Protein AF-A0A945W5Y9-F1 (afdb_monomer)

Sequence (93 aa):
MLKFSEVYKNASGAWTLRHISVNTGNITTVRENTVVANLISEGQSELPSGANRFCTIVIQAGGTVSEVVVVGGLTEVEMLVKGASKRRGVLLG

Structure (mmCIF, N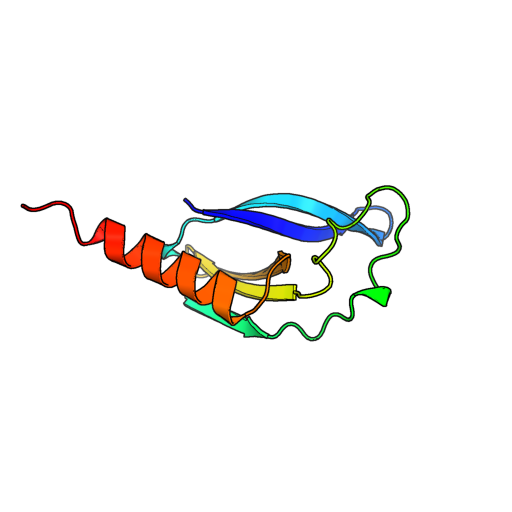/CA/C/O backbone):
data_AF-A0A945W5Y9-F1
#
_entry.id   AF-A0A945W5Y9-F1
#
loop_
_atom_site.group_PDB
_atom_site.id
_atom_site.type_symbol
_atom_site.label_atom_id
_atom_site.label_alt_id
_atom_site.label_comp_id
_atom_site.label_asym_id
_atom_site.label_entity_id
_atom_site.label_seq_id
_atom_site.pdbx_PDB_ins_code
_atom_site.Cartn_x
_atom_site.Cartn_y
_atom_site.Cartn_z
_atom_site.occupancy
_atom_site.B_iso_or_equiv
_atom_site.auth_seq_id
_atom_site.auth_comp_id
_atom_site.auth_asym_id
_atom_site.auth_atom_id
_atom_site.pdbx_PDB_model_num
ATOM 1 N N . MET A 1 1 ? -0.329 -4.865 13.234 1.00 84.44 1 MET A N 1
ATOM 2 C CA . MET A 1 1 ? 0.107 -4.104 12.040 1.00 84.44 1 MET A CA 1
ATOM 3 C C . MET A 1 1 ? 0.036 -5.041 10.846 1.00 84.44 1 MET A C 1
ATOM 5 O O . MET A 1 1 ? 0.295 -6.223 11.045 1.00 84.44 1 MET A O 1
ATOM 9 N N . LEU A 1 2 ? -0.343 -4.555 9.663 1.00 88.12 2 LEU A N 1
ATOM 10 C CA . LEU A 1 2 ? -0.309 -5.340 8.422 1.00 88.12 2 LEU A CA 1
ATOM 11 C C . LEU A 1 2 ? 1.006 -5.094 7.686 1.00 88.12 2 LEU A C 1
ATOM 13 O O . LEU A 1 2 ? 1.523 -3.980 7.723 1.00 88.12 2 LEU A O 1
ATOM 17 N N . LYS A 1 3 ? 1.539 -6.132 7.040 1.00 90.19 3 LYS A N 1
ATOM 18 C CA . LYS A 1 3 ? 2.741 -6.041 6.210 1.00 90.19 3 LYS A CA 1
ATOM 19 C C . LYS A 1 3 ? 2.332 -5.964 4.745 1.00 90.19 3 LYS A C 1
ATOM 21 O O . LYS A 1 3 ? 1.491 -6.748 4.317 1.00 90.19 3 LYS A O 1
ATOM 26 N N . PHE A 1 4 ? 2.945 -5.052 4.005 1.00 89.25 4 PHE A N 1
ATOM 27 C CA . PHE A 1 4 ? 2.735 -4.887 2.571 1.00 89.25 4 PHE A CA 1
ATOM 28 C C . PHE A 1 4 ? 4.078 -4.808 1.848 1.00 89.25 4 PHE A C 1
ATOM 30 O O . PHE A 1 4 ? 5.096 -4.451 2.448 1.00 89.25 4 PHE A O 1
ATOM 37 N N . SER A 1 5 ? 4.067 -5.113 0.554 1.00 87.75 5 SER A N 1
ATOM 38 C CA . SER A 1 5 ? 5.157 -4.763 -0.354 1.00 87.75 5 SER A CA 1
ATOM 39 C C . SER A 1 5 ? 4.806 -3.435 -1.011 1.00 87.75 5 SER A C 1
ATOM 41 O O . SER A 1 5 ? 3.835 -3.361 -1.759 1.00 87.75 5 SER A O 1
ATOM 43 N N . GLU A 1 6 ? 5.551 -2.387 -0.684 1.00 88.50 6 GLU A N 1
ATOM 44 C CA . GLU A 1 6 ? 5.397 -1.056 -1.261 1.00 88.50 6 GLU A CA 1
ATOM 45 C C . GLU A 1 6 ? 6.206 -0.929 -2.547 1.00 88.50 6 GLU A C 1
ATOM 47 O O . GLU A 1 6 ? 7.366 -1.342 -2.597 1.00 88.50 6 GLU A O 1
ATOM 52 N N . VAL A 1 7 ? 5.607 -0.288 -3.546 1.00 86.56 7 VAL A N 1
ATOM 53 C CA . VAL A 1 7 ? 6.293 0.188 -4.747 1.00 86.56 7 VAL A CA 1
ATOM 54 C C . VAL A 1 7 ? 6.707 1.640 -4.525 1.00 86.56 7 VAL A C 1
ATOM 56 O O . VAL A 1 7 ? 5.862 2.495 -4.264 1.00 86.56 7 VAL A O 1
ATOM 59 N N . TYR A 1 8 ? 7.996 1.944 -4.661 1.00 85.38 8 TYR A N 1
ATOM 60 C CA . TYR A 1 8 ? 8.519 3.303 -4.500 1.00 85.38 8 TYR A CA 1
ATOM 61 C C . TYR A 1 8 ? 9.653 3.584 -5.490 1.00 85.38 8 TYR A C 1
ATOM 63 O O . TYR A 1 8 ? 10.241 2.659 -6.050 1.00 85.38 8 TYR A O 1
ATOM 71 N N . LYS A 1 9 ? 9.978 4.864 -5.707 1.00 83.31 9 LYS A N 1
ATOM 72 C CA . LYS A 1 9 ? 11.195 5.256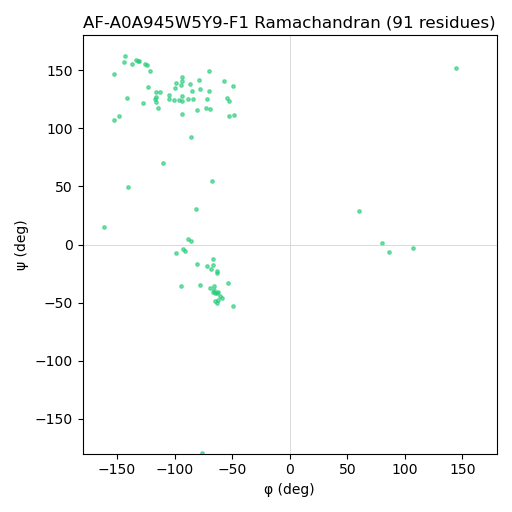 -6.430 1.00 83.31 9 LYS A CA 1
ATOM 73 C C . LYS A 1 9 ? 12.357 5.379 -5.455 1.00 83.31 9 LYS A C 1
ATOM 75 O O . LYS A 1 9 ? 12.264 6.115 -4.473 1.00 83.31 9 LYS A O 1
ATOM 80 N N . ASN A 1 10 ? 13.443 4.667 -5.723 1.00 84.56 10 ASN A N 1
ATOM 81 C CA . ASN A 1 10 ? 14.667 4.779 -4.941 1.00 84.56 10 ASN A CA 1
ATOM 82 C C . ASN A 1 10 ? 15.448 6.066 -5.299 1.00 84.56 10 ASN A C 1
ATOM 84 O O . ASN A 1 10 ? 15.034 6.852 -6.153 1.00 84.56 10 ASN A O 1
ATOM 88 N N . ALA A 1 11 ? 16.598 6.281 -4.655 1.00 86.75 11 ALA A N 1
ATOM 89 C CA . ALA A 1 11 ? 17.424 7.471 -4.877 1.00 86.75 11 ALA A CA 1
ATOM 90 C C . ALA A 1 11 ? 17.977 7.594 -6.312 1.00 86.75 11 ALA A C 1
ATOM 92 O O . ALA A 1 11 ? 18.276 8.702 -6.745 1.00 86.75 11 ALA A O 1
ATOM 93 N N . SER A 1 12 ? 18.087 6.489 -7.061 1.00 84.56 12 SER A N 1
ATOM 94 C CA . SER A 1 12 ? 18.489 6.510 -8.474 1.00 84.56 12 SER A CA 1
ATOM 95 C C . SER A 1 12 ? 17.314 6.736 -9.432 1.00 84.56 12 SER A C 1
ATOM 97 O O . SER A 1 12 ? 17.501 6.732 -10.646 1.00 84.56 12 SER A O 1
ATOM 99 N N . GLY A 1 13 ? 16.101 6.943 -8.908 1.00 80.75 13 GLY A N 1
ATOM 100 C CA . GLY A 1 13 ? 14.886 7.151 -9.694 1.00 80.75 13 GLY A CA 1
ATOM 101 C C . GLY A 1 13 ? 14.263 5.865 -10.240 1.00 80.75 13 GLY A C 1
ATOM 102 O O . GLY A 1 13 ? 13.226 5.938 -10.903 1.00 80.75 13 GLY A O 1
ATOM 103 N N . ALA A 1 14 ? 14.847 4.700 -9.945 1.00 78.62 14 ALA A N 1
ATOM 104 C CA . ALA A 1 14 ? 14.308 3.410 -10.347 1.00 78.62 14 ALA A CA 1
ATOM 105 C C . ALA A 1 14 ? 13.150 2.993 -9.431 1.00 78.62 14 ALA A C 1
ATOM 107 O O . ALA A 1 14 ? 13.192 3.192 -8.214 1.00 78.62 14 ALA A O 1
ATOM 108 N N . TRP A 1 15 ? 12.117 2.388 -10.017 1.00 78.19 15 TRP A N 1
ATOM 109 C CA . TRP A 1 15 ? 11.048 1.755 -9.253 1.00 78.19 15 TRP A CA 1
ATOM 110 C C . TRP A 1 15 ? 11.572 0.489 -8.578 1.00 78.19 15 TRP A C 1
ATOM 112 O O . TRP A 1 15 ? 12.274 -0.317 -9.183 1.00 78.19 15 TRP A O 1
ATOM 122 N N . THR A 1 16 ? 11.279 0.332 -7.295 1.00 79.69 16 THR A N 1
ATOM 123 C CA . THR A 1 16 ? 11.779 -0.762 -6.462 1.00 79.69 16 THR A CA 1
ATOM 124 C C . THR A 1 16 ? 10.698 -1.178 -5.470 1.00 79.69 16 THR A C 1
ATOM 126 O O . THR A 1 16 ? 9.790 -0.404 -5.153 1.00 79.69 16 THR A O 1
ATOM 129 N N . LEU A 1 17 ? 10.796 -2.414 -4.986 1.00 83.62 17 LEU A N 1
ATOM 130 C CA . LEU A 1 17 ? 9.940 -2.946 -3.935 1.00 83.62 17 LEU A CA 1
ATOM 131 C C . LEU A 1 17 ? 10.642 -2.871 -2.581 1.00 83.62 17 LEU A C 1
ATOM 133 O O . LEU A 1 17 ? 11.823 -3.194 -2.463 1.00 83.62 17 LEU A O 1
ATOM 137 N N . ARG A 1 18 ? 9.903 -2.506 -1.536 1.00 85.81 18 ARG A N 1
ATOM 138 C CA . ARG A 1 18 ? 10.342 -2.695 -0.147 1.00 85.81 18 ARG A CA 1
ATOM 139 C C . ARG A 1 18 ? 9.208 -3.217 0.715 1.00 85.81 18 ARG A C 1
ATOM 141 O O . ARG A 1 18 ? 8.038 -2.978 0.435 1.00 85.81 18 ARG A O 1
ATOM 148 N N . HIS A 1 19 ? 9.551 -3.896 1.800 1.00 89.62 19 HIS A N 1
ATOM 149 C CA . HIS A 1 19 ? 8.558 -4.312 2.781 1.00 89.62 19 HIS A CA 1
ATOM 150 C C . HIS A 1 19 ? 8.279 -3.190 3.772 1.00 89.62 19 HIS A C 1
ATOM 152 O O . HIS A 1 19 ? 9.197 -2.618 4.358 1.00 89.62 19 HIS A O 1
ATOM 158 N N . ILE A 1 20 ? 6.999 -2.929 4.004 1.00 89.62 20 ILE A N 1
ATOM 159 C CA . ILE A 1 20 ? 6.537 -1.971 5.001 1.00 89.62 20 ILE A CA 1
ATOM 160 C C . ILE A 1 20 ? 5.553 -2.617 5.964 1.00 89.62 20 ILE A C 1
ATOM 162 O O . ILE A 1 20 ? 4.877 -3.594 5.641 1.00 89.62 20 ILE A O 1
ATOM 166 N N . SER A 1 21 ? 5.461 -2.049 7.164 1.00 91.75 21 SER A N 1
ATOM 167 C CA . SER A 1 21 ? 4.434 -2.391 8.145 1.00 91.75 21 SER A CA 1
ATOM 168 C C . SER A 1 21 ? 3.558 -1.174 8.397 1.00 91.75 21 SER A C 1
ATOM 170 O O . SER A 1 21 ? 4.053 -0.127 8.800 1.00 91.75 21 SER A O 1
ATOM 172 N N . VAL A 1 22 ? 2.254 -1.318 8.184 1.00 89.56 22 VAL A N 1
ATOM 173 C CA . VAL A 1 22 ? 1.275 -0.244 8.353 1.00 89.56 22 VAL A CA 1
ATOM 174 C C . VAL A 1 22 ? 0.354 -0.573 9.526 1.00 89.56 22 VAL A C 1
ATOM 176 O O . VAL A 1 22 ? -0.183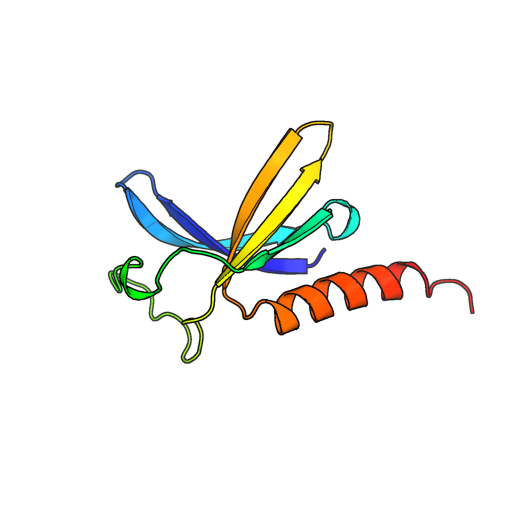 -1.681 9.654 1.00 89.56 22 VAL A O 1
ATOM 179 N N . ASN A 1 23 ? 0.164 0.394 10.425 1.00 89.50 23 ASN A N 1
ATOM 180 C CA . ASN A 1 23 ? -0.857 0.289 11.462 1.00 89.50 23 ASN A CA 1
ATOM 181 C C . ASN A 1 23 ? -2.231 0.479 10.817 1.00 89.50 23 ASN A C 1
ATOM 183 O O . ASN A 1 23 ? -2.533 1.551 10.306 1.00 89.50 23 ASN A O 1
ATOM 187 N N . THR A 1 24 ? -3.077 -0.547 10.872 1.00 85.31 24 THR A N 1
ATOM 188 C CA . THR A 1 24 ? -4.400 -0.527 10.236 1.00 85.31 24 THR A CA 1
ATOM 189 C C . THR A 1 24 ? -5.335 0.524 10.804 1.00 85.31 24 THR A C 1
ATOM 191 O O . THR A 1 24 ? -6.209 0.984 10.087 1.00 85.31 24 THR A O 1
ATOM 194 N N . GLY A 1 25 ? -5.120 0.952 12.053 1.00 85.25 25 GLY A N 1
ATOM 195 C CA . GLY A 1 25 ? -5.869 2.066 12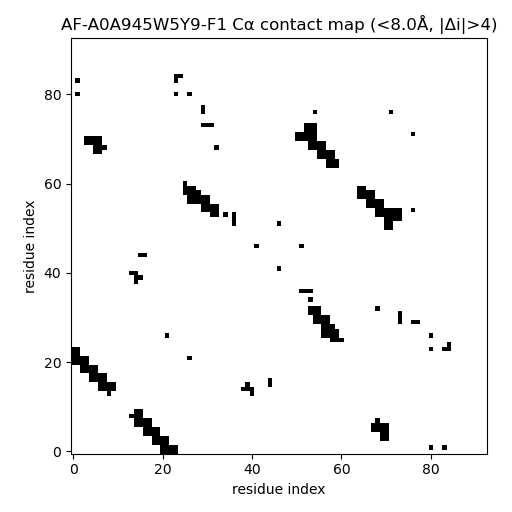.643 1.00 85.25 25 GLY A CA 1
ATOM 196 C C . GLY A 1 25 ? -5.590 3.419 11.981 1.00 85.25 25 GLY A C 1
ATOM 197 O O . GLY A 1 25 ? -6.385 4.332 12.140 1.00 85.25 25 GLY A O 1
ATOM 198 N N . ASN A 1 26 ? -4.492 3.534 11.228 1.00 89.44 26 ASN A N 1
ATOM 199 C CA . ASN A 1 26 ? -4.128 4.750 10.506 1.00 89.44 26 ASN A CA 1
ATOM 200 C C . ASN A 1 26 ? -4.533 4.679 9.026 1.00 89.44 26 ASN A C 1
ATOM 202 O O . ASN A 1 26 ? -4.369 5.660 8.314 1.00 89.44 26 ASN A O 1
ATOM 206 N N . ILE A 1 27 ? -5.013 3.529 8.538 1.00 90.25 27 ILE A N 1
ATOM 207 C CA . ILE A 1 27 ? -5.455 3.383 7.148 1.00 90.25 27 ILE A CA 1
ATOM 208 C C . ILE A 1 27 ? -6.866 3.950 7.044 1.00 90.25 27 ILE A C 1
ATOM 210 O O . ILE A 1 27 ? -7.796 3.410 7.640 1.00 90.25 27 ILE A O 1
ATOM 214 N N . THR A 1 28 ? -7.026 5.022 6.277 1.00 89.88 28 THR A N 1
ATOM 215 C CA . THR A 1 28 ? -8.322 5.685 6.093 1.00 89.88 28 THR A CA 1
ATOM 216 C C . THR A 1 28 ? -9.045 5.179 4.856 1.00 89.88 28 THR A C 1
ATOM 218 O O . THR A 1 28 ? -10.268 5.062 4.849 1.00 89.88 28 THR A O 1
ATOM 221 N N . THR A 1 29 ? -8.312 4.871 3.787 1.00 90.94 29 THR A N 1
ATOM 222 C CA . THR A 1 29 ? -8.894 4.444 2.511 1.00 90.94 29 THR A CA 1
ATOM 223 C C . THR A 1 29 ? -7.922 3.548 1.752 1.00 90.94 29 THR A C 1
ATOM 225 O O . THR A 1 29 ? -6.708 3.733 1.821 1.00 90.94 29 THR A O 1
ATOM 228 N N . VAL A 1 30 ? -8.463 2.584 1.010 1.00 90.75 30 VAL A N 1
ATOM 229 C CA . VAL A 1 30 ? -7.748 1.848 -0.037 1.00 90.75 30 VAL A CA 1
ATOM 230 C C . VAL A 1 30 ? -8.446 2.194 -1.343 1.00 90.75 30 VAL A C 1
ATOM 232 O O . VAL A 1 30 ? -9.672 2.166 -1.400 1.00 90.75 30 VAL A O 1
ATOM 235 N N . ARG A 1 31 ? -7.693 2.572 -2.371 1.00 91.06 31 ARG A N 1
ATOM 236 C CA . ARG A 1 31 ? -8.245 2.918 -3.683 1.00 91.06 31 ARG A CA 1
ATOM 237 C C . ARG A 1 31 ? -7.460 2.248 -4.794 1.00 91.06 31 ARG A C 1
ATOM 239 O O . ARG A 1 31 ? -6.313 1.842 -4.598 1.00 91.06 31 ARG A O 1
ATOM 246 N N . GLU A 1 32 ? -8.088 2.126 -5.954 1.00 86.06 32 GLU A N 1
ATOM 247 C CA . GLU A 1 32 ? -7.418 1.621 -7.146 1.00 86.06 32 GLU A CA 1
ATOM 248 C C . GLU A 1 32 ? -6.195 2.483 -7.474 1.00 86.06 32 GLU A C 1
ATOM 250 O O . GLU A 1 32 ? -6.200 3.705 -7.285 1.00 86.06 32 GLU A O 1
ATOM 255 N N . ASN A 1 33 ? -5.121 1.827 -7.903 1.00 80.00 33 ASN A N 1
ATOM 256 C CA . ASN A 1 33 ? -3.919 2.522 -8.318 1.00 80.00 33 ASN A CA 1
ATOM 257 C C . ASN A 1 33 ? -3.936 2.752 -9.828 1.00 80.00 33 ASN A C 1
ATOM 259 O O . ASN A 1 33 ? -4.317 1.871 -10.591 1.00 80.00 33 ASN A O 1
ATOM 263 N N . THR A 1 34 ? -3.476 3.923 -10.253 1.00 67.62 34 THR A N 1
ATOM 264 C CA . THR A 1 34 ? -3.319 4.287 -11.665 1.00 67.62 34 THR A CA 1
ATOM 265 C C . THR A 1 34 ? -1.929 3.956 -12.224 1.00 67.62 34 THR A C 1
ATOM 267 O O . THR A 1 34 ? -1.693 4.114 -13.420 1.00 67.62 34 THR A O 1
ATOM 270 N N . VAL A 1 35 ? -0.993 3.499 -11.384 1.00 66.56 35 VAL A N 1
ATOM 271 C CA . VAL A 1 35 ? 0.344 3.046 -11.779 1.00 66.56 35 VAL A CA 1
ATOM 272 C C . VAL A 1 35 ? 0.216 1.742 -12.554 1.00 66.56 35 VAL A C 1
ATOM 274 O O . VAL A 1 35 ? -0.210 0.711 -12.032 1.00 66.56 35 VAL A O 1
ATOM 277 N N . VAL A 1 36 ? 0.620 1.799 -13.818 1.00 62.69 36 VAL A N 1
ATOM 278 C CA . VAL A 1 36 ? 0.625 0.649 -14.716 1.00 62.69 36 VAL A CA 1
ATOM 279 C C . VAL A 1 36 ? 1.837 -0.230 -14.400 1.00 62.69 36 VAL A C 1
ATOM 281 O O . VAL A 1 36 ? 2.952 0.271 -14.262 1.00 62.69 36 VAL A O 1
ATOM 284 N N . ALA A 1 37 ? 1.629 -1.546 -14.298 1.00 62.78 37 ALA A N 1
ATOM 285 C CA . ALA A 1 37 ? 2.664 -2.518 -13.927 1.00 62.78 37 ALA A CA 1
ATOM 286 C C . ALA A 1 37 ? 3.930 -2.445 -14.796 1.00 62.78 37 ALA A C 1
ATOM 288 O O . ALA A 1 37 ? 5.032 -2.636 -14.296 1.00 62.78 37 ALA A O 1
ATOM 289 N N . ASN A 1 38 ? 3.773 -2.100 -16.077 1.00 59.03 38 ASN A N 1
ATOM 290 C CA . ASN A 1 38 ? 4.868 -1.942 -17.036 1.00 59.03 38 ASN A CA 1
ATOM 291 C C . ASN A 1 38 ? 5.808 -0.757 -16.733 1.00 59.03 38 ASN A C 1
ATOM 293 O O . ASN A 1 38 ? 6.873 -0.663 -17.337 1.00 59.03 38 ASN A O 1
ATOM 297 N N . LEU A 1 39 ? 5.427 0.151 -15.827 1.00 59.66 39 LEU A N 1
ATOM 298 C CA . LEU A 1 39 ? 6.280 1.248 -15.370 1.00 59.66 39 LEU A CA 1
ATOM 299 C C . LEU A 1 39 ? 7.283 0.788 -14.309 1.00 59.66 39 LEU A C 1
ATOM 301 O O . LEU A 1 39 ? 8.262 1.490 -14.066 1.00 59.66 39 LEU A O 1
ATOM 305 N N . ILE A 1 40 ? 7.070 -0.377 -13.693 1.00 63.97 40 ILE A N 1
ATOM 306 C CA . ILE A 1 40 ? 8.037 -0.996 -12.792 1.00 63.97 40 ILE A CA 1
ATOM 307 C C . ILE A 1 40 ? 8.995 -1.805 -13.665 1.00 63.97 40 ILE A C 1
ATOM 309 O O . ILE A 1 40 ? 8.718 -2.952 -14.000 1.00 63.97 40 ILE A O 1
ATOM 313 N N . SER A 1 41 ? 10.108 -1.190 -14.080 1.00 53.81 41 SER A N 1
ATOM 314 C CA . SER A 1 41 ? 11.173 -1.918 -14.777 1.00 53.81 41 SER A CA 1
ATOM 315 C C . SER A 1 41 ? 11.581 -3.138 -13.953 1.00 53.81 41 SER A C 1
ATOM 317 O O . SER A 1 41 ? 11.993 -2.987 -12.801 1.00 53.81 41 SER A O 1
ATOM 319 N N . GLU A 1 42 ? 11.504 -4.324 -14.564 1.00 52.78 42 GLU A N 1
ATOM 320 C CA . GLU A 1 42 ? 12.000 -5.614 -14.059 1.00 52.78 42 GLU A CA 1
ATOM 321 C C . GLU A 1 42 ? 13.539 -5.616 -13.999 1.00 52.78 42 GLU A C 1
ATOM 323 O O . GLU A 1 42 ? 14.226 -6.423 -14.613 1.00 52.78 42 GLU A O 1
ATOM 328 N N . GLY A 1 43 ? 14.108 -4.629 -13.310 1.00 46.41 43 GLY A N 1
ATOM 329 C CA . GLY A 1 43 ? 15.538 -4.382 -13.287 1.00 46.41 43 GLY A CA 1
ATOM 330 C C . GLY A 1 43 ? 16.296 -5.336 -12.380 1.00 46.41 43 GLY A C 1
ATOM 331 O O . GLY A 1 43 ? 17.416 -5.671 -12.729 1.00 46.41 43 GLY A O 1
ATOM 332 N N . GLN A 1 44 ? 15.731 -5.769 -11.244 1.00 47.69 44 GLN A N 1
ATOM 333 C CA . GLN A 1 44 ? 16.393 -6.678 -10.283 1.00 47.69 44 GLN A CA 1
ATOM 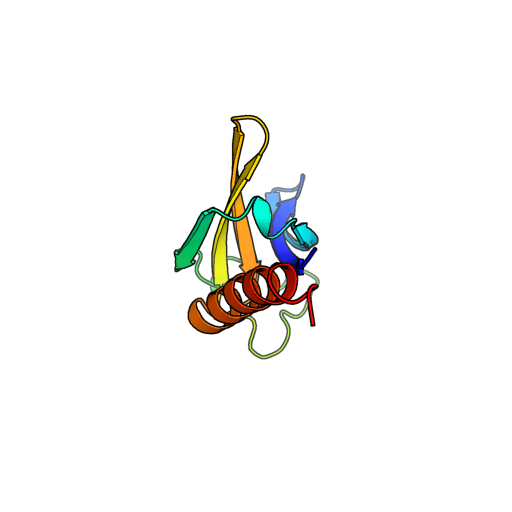334 C C . GLN A 1 44 ? 15.433 -7.397 -9.313 1.00 47.69 44 GLN A C 1
ATOM 336 O O . GLN A 1 44 ? 15.857 -7.928 -8.288 1.00 47.69 44 GLN A O 1
ATOM 341 N N . SER A 1 45 ? 14.126 -7.410 -9.563 1.00 49.06 45 SER A N 1
ATOM 342 C CA . SER A 1 45 ? 13.193 -8.129 -8.690 1.00 49.06 45 SER A CA 1
ATOM 343 C C . SER A 1 45 ? 12.033 -8.634 -9.521 1.00 49.06 45 SER A C 1
ATOM 345 O O . SER A 1 45 ? 11.237 -7.835 -10.005 1.00 49.06 45 SER A O 1
ATOM 347 N N . GLU A 1 46 ? 11.965 -9.952 -9.699 1.00 52.19 46 GLU A N 1
ATOM 348 C CA . GLU A 1 46 ? 10.767 -10.615 -10.200 1.00 52.19 46 GLU A CA 1
ATOM 349 C C . GLU A 1 46 ? 9.596 -10.158 -9.324 1.00 52.19 46 GLU A C 1
ATOM 351 O O . GLU A 1 46 ? 9.528 -10.451 -8.125 1.00 52.19 46 GLU A O 1
ATOM 356 N N . LEU A 1 47 ? 8.695 -9.367 -9.907 1.00 56.59 47 LEU A N 1
ATOM 357 C CA . LEU A 1 47 ? 7.380 -9.162 -9.326 1.00 56.59 47 LEU A CA 1
ATOM 358 C C . LEU A 1 47 ? 6.788 -10.568 -9.140 1.00 56.59 47 LEU A C 1
ATOM 360 O O . LEU A 1 47 ? 6.777 -11.335 -10.106 1.00 56.59 47 LEU A O 1
ATOM 364 N N . PRO A 1 48 ? 6.334 -10.949 -7.930 1.00 54.94 48 PRO A N 1
ATOM 365 C CA . PRO A 1 48 ? 5.744 -12.264 -7.722 1.00 54.94 48 PRO A CA 1
ATOM 366 C C . PRO A 1 48 ? 4.685 -12.520 -8.794 1.00 54.94 48 PRO A C 1
ATOM 368 O O . PRO A 1 48 ? 3.904 -11.619 -9.088 1.00 54.94 48 PRO A O 1
ATOM 371 N N . SER A 1 49 ? 4.645 -13.710 -9.393 1.00 47.22 49 SER A N 1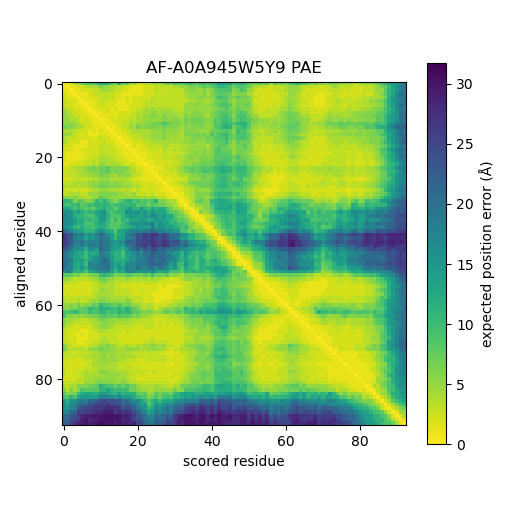
ATOM 372 C CA . SER A 1 49 ? 3.616 -14.062 -10.384 1.00 47.22 49 SER A CA 1
ATOM 373 C C . SER A 1 49 ? 2.218 -13.699 -9.838 1.00 47.22 49 SER A C 1
ATOM 375 O O . SER A 1 49 ? 1.770 -14.299 -8.861 1.00 47.22 49 SER A O 1
ATOM 377 N N . GLY A 1 50 ? 1.555 -12.695 -10.431 1.00 49.31 50 GLY A N 1
ATOM 378 C CA . GLY A 1 50 ? 0.287 -12.117 -9.943 1.00 49.31 50 GLY A CA 1
ATOM 379 C C . GL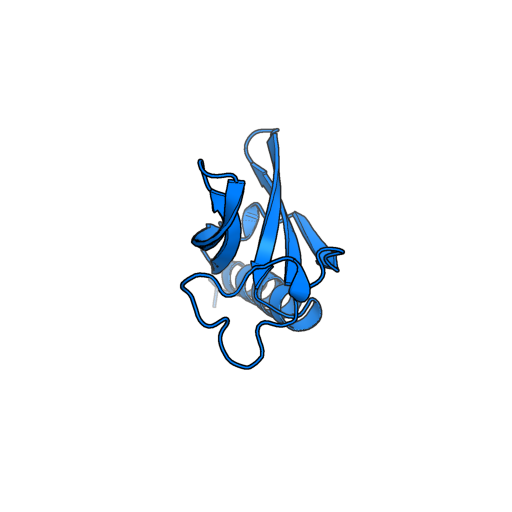Y A 1 50 ? 0.379 -10.713 -9.313 1.00 49.31 50 GLY A C 1
ATOM 380 O O . GLY A 1 50 ? -0.645 -10.115 -8.991 1.00 49.31 50 GLY A O 1
ATOM 381 N N . ALA A 1 51 ? 1.576 -10.137 -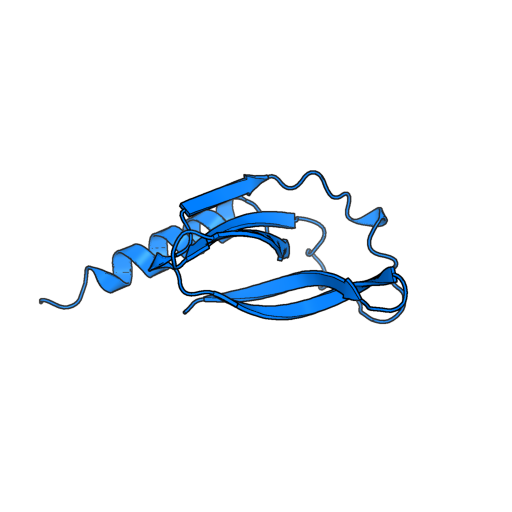9.186 1.00 57.66 51 ALA A N 1
ATOM 382 C CA . ALA A 1 51 ? 1.842 -8.777 -8.702 1.00 57.66 51 ALA A CA 1
ATOM 383 C C . ALA A 1 51 ? 1.659 -7.694 -9.787 1.00 57.66 51 ALA A C 1
ATOM 385 O O . ALA A 1 51 ? 2.310 -6.656 -9.771 1.00 57.66 51 ALA A O 1
ATOM 386 N N . ASN A 1 52 ? 0.755 -7.929 -10.737 1.00 63.47 52 ASN A N 1
ATOM 387 C CA . ASN A 1 52 ? 0.341 -6.974 -11.768 1.00 63.47 52 ASN A CA 1
ATOM 388 C C . ASN A 1 52 ? -0.829 -6.083 -11.319 1.00 63.47 52 ASN A C 1
ATOM 390 O O . ASN A 1 52 ? -1.361 -5.307 -12.113 1.00 63.47 52 ASN A O 1
ATOM 394 N N . ARG A 1 53 ? -1.254 -6.209 -10.060 1.00 76.19 53 ARG A N 1
ATOM 395 C CA . ARG A 1 53 ? -2.320 -5.414 -9.458 1.00 76.19 53 ARG A CA 1
ATOM 396 C C . ARG A 1 53 ? -1.737 -4.596 -8.320 1.00 76.19 53 ARG A C 1
ATOM 398 O O . ARG A 1 53 ? -1.116 -5.150 -7.414 1.00 76.19 53 ARG A O 1
ATOM 405 N N . PHE A 1 54 ? -1.953 -3.291 -8.384 1.00 83.94 54 PHE A N 1
ATOM 406 C CA . PHE A 1 54 ? -1.545 -2.355 -7.350 1.00 83.94 54 PHE A CA 1
ATOM 407 C C . PHE A 1 54 ? -2.768 -1.622 -6.824 1.00 83.94 54 PHE A C 1
ATOM 409 O O . PHE A 1 54 ? -3.718 -1.341 -7.557 1.00 83.94 54 PHE A O 1
ATOM 416 N N . CYS A 1 55 ? -2.711 -1.250 -5.555 1.00 88.94 55 CYS A N 1
ATOM 417 C CA . CYS A 1 55 ? -3.663 -0.328 -4.956 1.00 88.94 55 CYS A CA 1
ATOM 418 C C . CYS A 1 55 ? -2.903 0.748 -4.179 1.00 88.94 55 CYS A C 1
ATOM 420 O O . CYS A 1 55 ? -1.741 0.563 -3.804 1.00 88.94 55 CYS A O 1
ATOM 422 N N . THR A 1 56 ? -3.545 1.886 -3.957 1.00 92.56 56 THR A N 1
ATOM 423 C CA . THR A 1 56 ? -3.015 2.939 -3.092 1.00 92.56 56 THR A CA 1
ATOM 424 C C . THR A 1 56 ? -3.703 2.859 -1.744 1.00 92.56 56 THR A C 1
ATOM 426 O O . THR A 1 56 ? -4.928 2.936 -1.654 1.00 92.56 56 THR A O 1
ATOM 429 N N . ILE A 1 57 ? -2.908 2.739 -0.687 1.00 93.56 57 ILE A N 1
ATOM 430 C CA . ILE A 1 57 ? -3.359 2.879 0.690 1.00 93.56 57 ILE A CA 1
ATOM 431 C C . ILE A 1 57 ? -3.137 4.330 1.114 1.00 93.56 57 ILE A C 1
ATOM 433 O O . ILE A 1 57 ? -2.026 4.849 1.002 1.00 93.56 57 ILE A O 1
ATOM 437 N N . VAL A 1 58 ? -4.177 4.974 1.629 1.00 93.38 58 VAL A N 1
ATOM 438 C CA . VAL A 1 58 ? -4.089 6.294 2.256 1.00 93.38 58 VAL A CA 1
ATOM 439 C C . VAL A 1 58 ? -3.963 6.101 3.761 1.00 93.38 58 VAL A C 1
ATOM 441 O O . VAL A 1 58 ? -4.781 5.423 4.389 1.00 93.38 58 VAL A O 1
ATOM 444 N N . ILE A 1 59 ? -2.912 6.678 4.334 1.00 93.75 59 ILE A N 1
ATOM 445 C CA . ILE A 1 59 ? -2.578 6.588 5.751 1.00 93.75 59 ILE A CA 1
ATOM 446 C C . ILE A 1 59 ? -2.665 7.989 6.347 1.00 93.75 59 ILE A C 1
ATOM 448 O O . ILE A 1 59 ? -2.012 8.906 5.859 1.00 93.75 59 ILE A O 1
ATOM 452 N N . GLN A 1 60 ? -3.423 8.149 7.427 1.00 92.81 60 GLN A N 1
ATOM 453 C CA . GLN A 1 60 ? -3.477 9.377 8.208 1.00 92.81 60 GLN A CA 1
ATOM 454 C C . GLN A 1 60 ? -2.908 9.124 9.605 1.00 92.81 60 GLN A C 1
ATOM 456 O O . GLN A 1 60 ? -3.443 8.324 10.373 1.00 92.81 60 GLN A O 1
ATOM 461 N N . ALA A 1 61 ? -1.813 9.801 9.943 1.00 87.00 61 ALA A N 1
ATOM 462 C CA . ALA A 1 61 ? -1.161 9.684 11.244 1.00 87.00 61 ALA A CA 1
ATOM 463 C C . ALA A 1 61 ? -0.661 11.055 11.711 1.00 87.00 61 ALA A C 1
ATOM 465 O O . ALA A 1 61 ? 0.059 11.731 10.984 1.00 87.00 61 ALA A O 1
ATOM 466 N N . GLY A 1 62 ? -1.054 11.476 12.918 1.00 83.75 62 GLY A N 1
ATOM 467 C CA . GLY A 1 62 ? -0.562 12.725 13.519 1.00 83.75 62 GLY A CA 1
ATOM 468 C C . GLY A 1 62 ? -0.861 13.994 12.709 1.00 83.75 62 GLY A C 1
ATOM 469 O O . GLY A 1 62 ? -0.089 14.941 12.767 1.00 83.75 62 GLY A O 1
ATOM 470 N N . GLY A 1 63 ? -1.946 14.009 11.926 1.00 86.00 63 GLY A N 1
ATOM 471 C CA . GLY A 1 63 ? -2.308 15.134 11.052 1.00 86.00 63 GLY A CA 1
ATOM 472 C C . GLY A 1 63 ? -1.663 15.105 9.661 1.00 86.00 63 GLY A C 1
ATOM 473 O O . GLY A 1 63 ? -2.041 15.901 8.808 1.00 86.00 63 GLY A O 1
ATOM 474 N N . THR A 1 64 ? -0.750 14.170 9.390 1.00 90.94 64 THR A N 1
ATOM 475 C CA . THR A 1 64 ? -0.155 13.971 8.062 1.00 90.94 64 THR A CA 1
ATOM 476 C C . THR A 1 64 ? -0.915 12.900 7.286 1.00 90.94 64 THR A C 1
ATOM 478 O O . THR A 1 64 ? -1.257 11.854 7.844 1.00 90.94 64 THR A O 1
ATOM 481 N N . VAL A 1 65 ? -1.158 13.157 5.999 1.00 92.75 65 VAL A N 1
ATOM 482 C CA . VAL A 1 65 ? -1.711 12.188 5.046 1.00 92.75 65 VAL A CA 1
ATOM 483 C C . VAL A 1 65 ? -0.588 11.707 4.133 1.00 92.75 65 VAL A C 1
ATOM 485 O O . VAL A 1 65 ? 0.080 12.519 3.496 1.00 92.75 65 VAL A O 1
ATOM 488 N N . SER A 1 66 ? -0.404 10.393 4.064 1.00 91.69 66 SER A N 1
ATOM 489 C CA . SER A 1 66 ? 0.573 9.735 3.200 1.00 91.69 66 SER A CA 1
ATOM 490 C C . SER A 1 66 ? -0.128 8.742 2.286 1.00 91.69 66 SER A C 1
ATOM 492 O O . SER A 1 66 ? -0.966 7.959 2.733 1.00 91.69 66 SER A O 1
ATOM 494 N N . GLU A 1 67 ? 0.246 8.744 1.013 1.00 91.56 67 GLU A N 1
ATOM 495 C CA . GLU A 1 67 ? -0.237 7.778 0.032 1.00 91.56 67 GLU A CA 1
ATOM 496 C C . GLU A 1 67 ? 0.858 6.764 -0.270 1.00 91.56 67 GLU A C 1
ATOM 498 O O . GLU A 1 67 ? 1.994 7.129 -0.571 1.00 91.56 67 GLU A O 1
ATOM 503 N N . VAL A 1 68 ? 0.514 5.484 -0.168 1.00 90.69 68 VAL A N 1
ATOM 504 C CA . VAL A 1 68 ? 1.460 4.382 -0.303 1.00 90.69 68 VAL A CA 1
ATOM 505 C C . VAL A 1 68 ? 0.939 3.399 -1.332 1.00 90.69 68 VAL A C 1
ATOM 507 O O . VAL A 1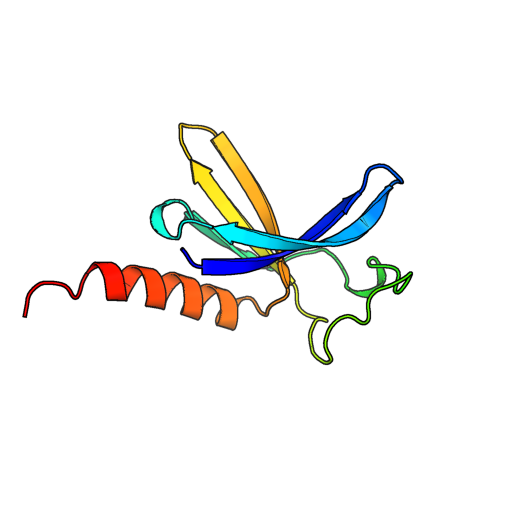 68 ? -0.151 2.848 -1.185 1.00 90.69 68 VAL A O 1
ATOM 510 N N . VAL A 1 69 ? 1.726 3.164 -2.375 1.00 90.50 69 VAL A N 1
ATOM 511 C CA . VAL A 1 69 ? 1.400 2.178 -3.405 1.00 90.50 69 VAL A CA 1
ATOM 512 C C . VAL A 1 69 ? 1.846 0.808 -2.937 1.00 90.50 69 VAL A C 1
ATOM 514 O O . VAL A 1 69 ? 3.020 0.622 -2.631 1.00 90.50 69 VAL A O 1
ATOM 517 N N . VAL A 1 70 ? 0.937 -0.161 -2.915 1.00 89.25 70 VAL A N 1
ATOM 518 C CA . VAL A 1 70 ? 1.259 -1.534 -2.520 1.00 89.25 70 VAL A CA 1
ATOM 519 C C . VAL A 1 70 ? 0.881 -2.542 -3.589 1.00 89.25 70 VAL A C 1
ATOM 521 O O . VAL A 1 70 ? -0.038 -2.326 -4.380 1.00 89.25 70 VAL A O 1
ATOM 524 N N . VAL A 1 71 ? 1.584 -3.669 -3.563 1.00 86.06 71 VAL A N 1
ATOM 525 C CA . VAL A 1 71 ? 1.270 -4.858 -4.353 1.00 86.06 71 VAL A CA 1
ATOM 526 C C . VAL A 1 71 ? 0.016 -5.530 -3.786 1.00 86.06 71 VAL A C 1
ATOM 528 O O . VAL A 1 71 ? -0.024 -5.864 -2.601 1.00 86.06 71 VAL A O 1
ATOM 531 N N . GLY A 1 72 ? -0.988 -5.745 -4.633 1.00 83.88 72 GLY A N 1
ATOM 532 C CA . GLY A 1 72 ? -2.239 -6.420 -4.292 1.00 83.88 72 GLY A CA 1
ATOM 533 C C . GLY A 1 72 ? -3.447 -5.829 -5.020 1.00 83.88 72 GLY A C 1
ATOM 534 O O . GLY A 1 72 ? -3.476 -4.644 -5.358 1.00 83.88 72 GLY A O 1
ATOM 535 N N . GLY A 1 73 ? -4.468 -6.656 -5.258 1.00 83.81 73 GLY A N 1
ATOM 536 C CA . GLY A 1 73 ? -5.741 -6.178 -5.794 1.00 83.81 73 GLY A CA 1
ATOM 537 C C . GLY A 1 73 ? -6.516 -5.345 -4.770 1.00 83.81 73 GLY A C 1
ATOM 538 O O . GLY A 1 73 ? -6.458 -5.620 -3.571 1.00 83.81 73 GLY A O 1
ATOM 539 N N . LEU A 1 74 ? -7.299 -4.366 -5.243 1.00 87.38 74 LEU A N 1
ATOM 540 C CA . LEU A 1 74 ? -8.120 -3.494 -4.389 1.00 87.38 74 LEU A CA 1
ATOM 541 C C . LEU A 1 74 ? -8.959 -4.297 -3.381 1.00 87.38 74 LEU A C 1
ATOM 543 O O . LEU A 1 74 ? -8.864 -4.074 -2.177 1.00 87.38 74 LEU A O 1
ATOM 547 N N . THR A 1 75 ? -9.731 -5.274 -3.863 1.00 87.44 75 THR A N 1
ATOM 548 C CA . THR A 1 75 ? -10.620 -6.089 -3.021 1.00 87.44 75 THR A CA 1
ATOM 549 C C . THR A 1 75 ? -9.856 -6.897 -1.973 1.00 87.44 75 THR A C 1
ATOM 551 O O . THR A 1 75 ? -10.292 -6.985 -0.827 1.00 87.44 75 THR A O 1
ATOM 554 N N . GLU A 1 76 ? -8.709 -7.473 -2.332 1.00 87.25 76 GLU A N 1
ATOM 555 C CA . GLU A 1 76 ? -7.887 -8.268 -1.411 1.00 87.25 76 GLU A CA 1
ATOM 556 C C . GLU A 1 76 ? -7.334 -7.398 -0.284 1.00 87.25 76 GLU A C 1
ATOM 558 O O . GLU A 1 76 ? -7.477 -7.732 0.895 1.00 87.25 76 GLU A O 1
ATOM 563 N N . VAL A 1 77 ? -6.758 -6.246 -0.635 1.00 88.56 77 VAL A N 1
ATOM 564 C CA . VAL A 1 77 ? -6.190 -5.316 0.342 1.00 88.56 77 VAL A CA 1
ATOM 565 C C . VAL A 1 77 ? -7.286 -4.721 1.224 1.00 88.56 77 VAL A C 1
ATOM 567 O O . VAL A 1 77 ? -7.121 -4.670 2.444 1.00 88.56 77 VAL A O 1
ATOM 570 N N . GLU A 1 78 ? -8.444 -4.364 0.665 1.00 90.38 78 GLU A N 1
ATOM 571 C CA . GLU A 1 78 ? -9.596 -3.929 1.456 1.00 90.38 78 GLU A CA 1
ATOM 572 C C . GLU A 1 78 ? -10.058 -4.988 2.461 1.00 90.38 78 GLU A C 1
ATOM 574 O O . GLU A 1 78 ? -10.320 -4.659 3.621 1.00 90.38 78 GLU A O 1
ATOM 579 N N . MET A 1 79 ? -10.173 -6.252 2.042 1.00 88.38 79 MET A N 1
ATOM 580 C CA . MET A 1 79 ? -10.574 -7.344 2.931 1.00 88.38 79 MET A CA 1
ATOM 581 C C . MET A 1 79 ? -9.561 -7.549 4.057 1.00 88.38 79 MET A C 1
ATOM 583 O O . MET A 1 79 ? -9.964 -7.722 5.209 1.00 88.38 79 MET A O 1
ATOM 587 N N . LEU A 1 80 ? -8.262 -7.476 3.757 1.00 87.88 80 LEU A N 1
ATOM 588 C CA . LEU A 1 80 ? -7.200 -7.572 4.759 1.00 87.88 80 LEU A CA 1
ATOM 589 C C . LEU A 1 80 ? -7.283 -6.431 5.780 1.00 87.88 80 LEU A C 1
ATOM 591 O O . LEU A 1 80 ? -7.258 -6.684 6.988 1.00 87.88 80 LEU A O 1
ATOM 595 N N . VAL A 1 81 ? -7.436 -5.187 5.315 1.00 88.19 81 VAL A N 1
ATOM 596 C CA . VAL A 1 81 ? -7.564 -4.004 6.181 1.00 88.19 81 VAL A CA 1
ATOM 597 C C . VAL A 1 81 ? -8.825 -4.098 7.046 1.00 88.19 81 VAL A C 1
ATOM 599 O O . VAL A 1 81 ? -8.736 -3.988 8.271 1.00 88.19 81 VAL A O 1
ATOM 602 N N . LYS A 1 82 ? -9.989 -4.385 6.446 1.00 85.12 82 LYS A N 1
ATOM 603 C CA . LYS A 1 82 ? -11.269 -4.553 7.160 1.00 85.12 82 LYS A CA 1
ATOM 604 C C . LYS A 1 82 ? -11.200 -5.700 8.175 1.00 85.12 82 LYS A C 1
ATOM 606 O O . LYS A 1 82 ? -11.647 -5.545 9.311 1.00 85.12 82 LYS A O 1
ATOM 611 N N . GLY A 1 83 ? -10.621 -6.841 7.799 1.00 82.38 83 GLY A N 1
ATOM 612 C CA . GLY A 1 83 ? -10.469 -8.013 8.663 1.00 82.38 83 GLY A CA 1
ATOM 613 C C . GLY A 1 83 ? -9.558 -7.757 9.866 1.00 82.38 83 GLY A C 1
ATOM 614 O O . GLY A 1 83 ? -9.894 -8.130 10.991 1.00 82.38 83 GLY A O 1
ATOM 615 N N . ALA A 1 84 ? -8.442 -7.057 9.660 1.00 80.12 84 ALA A N 1
ATOM 616 C CA . ALA A 1 84 ? -7.544 -6.655 10.739 1.00 80.12 84 ALA A CA 1
ATOM 617 C C . ALA A 1 84 ? -8.194 -5.643 11.700 1.00 80.12 84 ALA A C 1
ATOM 619 O O . ALA A 1 84 ? -7.971 -5.716 12.909 1.00 80.12 84 ALA A O 1
ATOM 620 N N . SER A 1 85 ? -9.029 -4.734 11.187 1.00 68.88 85 SER A N 1
ATOM 621 C CA . SER A 1 85 ? -9.799 -3.798 12.014 1.00 68.88 85 SER A CA 1
ATOM 622 C C . SER A 1 85 ? -10.899 -4.499 12.819 1.00 68.88 85 SER A C 1
ATOM 624 O O . SER A 1 85 ? -11.079 -4.183 13.992 1.00 68.88 85 SER A O 1
ATOM 626 N N . LYS A 1 86 ? -11.570 -5.516 12.257 1.00 65.06 86 LYS A N 1
ATOM 627 C CA . LYS A 1 86 ? -12.565 -6.329 12.985 1.00 65.06 86 LYS A CA 1
ATOM 628 C C . LYS A 1 86 ? -11.950 -7.163 14.111 1.00 65.06 86 LYS A C 1
ATOM 630 O O . LYS A 1 86 ? -12.531 -7.237 15.186 1.00 65.06 86 LYS A O 1
ATOM 635 N N . ARG A 1 87 ? -10.759 -7.745 13.917 1.00 56.88 87 ARG A N 1
ATOM 636 C CA . ARG A 1 87 ? -10.068 -8.518 14.972 1.00 56.88 87 ARG A CA 1
ATOM 637 C C . ARG A 1 87 ? -9.578 -7.666 16.147 1.00 56.88 87 ARG A C 1
ATOM 639 O O . ARG A 1 87 ? -9.409 -8.202 17.232 1.00 56.88 87 ARG A O 1
ATOM 646 N N . ARG A 1 88 ? -9.407 -6.349 15.977 1.00 51.72 88 ARG A N 1
ATOM 647 C CA . ARG A 1 88 ? -9.206 -5.423 17.110 1.00 51.72 88 ARG A CA 1
ATOM 648 C C . ARG A 1 88 ? -10.474 -5.203 17.946 1.00 51.72 88 ARG A C 1
ATOM 650 O O . ARG A 1 88 ? -10.354 -4.766 19.081 1.00 51.72 88 ARG A O 1
ATOM 657 N N . GLY A 1 89 ? -11.653 -5.512 17.401 1.00 46.12 89 GLY A N 1
ATOM 658 C CA . GLY A 1 89 ? -12.938 -5.473 18.107 1.00 46.12 89 GLY A CA 1
ATOM 659 C C . GLY A 1 89 ? -13.358 -6.802 18.744 1.00 46.12 89 GLY A C 1
ATOM 660 O O . GLY A 1 89 ? -14.373 -6.835 19.428 1.00 46.12 89 GLY A O 1
ATOM 661 N N . VAL A 1 90 ? -12.601 -7.889 18.551 1.00 45.97 90 VAL A N 1
ATOM 662 C CA . VAL A 1 90 ? -12.861 -9.199 19.176 1.00 45.97 90 VAL A CA 1
ATOM 663 C C . VAL A 1 90 ? -11.767 -9.471 20.207 1.00 45.97 90 VAL A C 1
ATOM 665 O O . VAL A 1 90 ? -10.876 -10.288 20.006 1.00 45.97 90 VAL A O 1
ATOM 668 N N . LEU A 1 91 ? -11.807 -8.704 21.294 1.00 42.09 91 LEU A N 1
ATOM 669 C CA . LEU A 1 91 ? -11.081 -8.972 22.537 1.00 42.09 91 LEU A CA 1
ATOM 670 C C . LEU A 1 91 ? -11.978 -8.623 23.732 1.00 42.09 91 LEU A C 1
ATOM 672 O O . LEU A 1 91 ? -11.566 -7.898 24.621 1.00 42.09 91 LEU A O 1
ATOM 676 N N . LEU A 1 92 ? -13.217 -9.116 23.722 1.00 43.72 92 LEU A N 1
ATOM 677 C CA . LEU A 1 92 ? -14.012 -9.404 24.920 1.00 43.72 92 LEU A CA 1
ATOM 678 C C . LEU A 1 92 ? -14.990 -10.526 24.554 1.00 43.72 92 LEU A C 1
ATOM 680 O O . LEU A 1 92 ? -15.926 -10.319 23.781 1.00 43.72 92 LEU A O 1
ATOM 684 N N . GLY A 1 93 ? -14.705 -11.711 25.077 1.00 36.22 93 GLY A N 1
ATOM 685 C CA . GLY A 1 93 ? -15.469 -12.943 24.945 1.00 36.22 93 GLY A CA 1
ATOM 686 C C . GLY A 1 93 ? -14.721 -14.032 25.680 1.00 36.22 93 GLY A C 1
ATOM 687 O O . GLY A 1 93 ? -13.730 -14.515 25.093 1.00 36.22 93 GLY A O 1
#

Secondary structure (DSSP, 8-state):
-EEEEEEEE-TTS-EEEEEEEE-GGGEEEEEE----GGGS--SS----TT---EEEEEEEETTEEEEEEEES-HHHHHHHHHHHHHHTT----

Mean predicted aligned error: 8.28 Å

Solvent-accessible surface area (backbone atoms only — not comparable to full-atom values): 5610 Å² total; per-residue (Å²): 112,49,76,45,43,31,56,44,68,48,96,86,66,46,53,44,79,47,82,46,76,44,57,59,92,29,50,78,47,72,41,79,44,87,74,56,56,84,71,49,58,78,78,88,58,84,66,59,95,80,54,72,30,43,17,30,39,32,33,49,56,96,90,44,78,46,81,43,41,28,61,35,46,50,69,59,51,46,50,52,49,53,50,57,56,51,56,72,71,66,81,83,133

pLDDT: mean 77.43, std 16.01, range [36.22, 93.75]

Nearest PDB structures (foldseek):
  3voq-assembly1_A  TM=4.512E-01  e=1.284E-01  Homo sapiens
  3voq-assembly1_B  TM=4.989E-01  e=2.323E-01  Homo sapiens
  7lc1-assembly1_B  TM=4.804E-01  e=1.727E-01  Homo sapiens
  7lc1-assembly2_D  TM=4.639E-01  e=4.460E-01  Homo sapiens

Foldseek 3Di:
DDKFWFWDQDPVRATDTDIDDDDLVQFDDKAFDPDQQVSRPPPDDDCPVQQRGKIWTWGHDPNDIDITITRDHRVVVVCVSVVVVVVVVPPDD

Radius of gyration: 14.34 Å; Cα contacts (8 Å, |Δi|>4): 145; chains: 1; bounding box: 34×29×42 Å